Protein AF-A0A8T4VZH6-F1 (afdb_monomer)

Structure (mmCIF, N/CA/C/O backbone):
data_AF-A0A8T4VZH6-F1
#
_entry.id   AF-A0A8T4VZH6-F1
#
loop_
_atom_site.group_PDB
_atom_site.id
_atom_site.type_symbol
_atom_site.label_atom_id
_atom_site.label_alt_id
_atom_site.label_comp_id
_atom_site.label_asym_id
_atom_site.label_entity_id
_atom_site.label_seq_id
_atom_site.pdbx_PDB_ins_code
_atom_site.Cartn_x
_atom_site.Cartn_y
_atom_site.Cartn_z
_atom_site.occupancy
_atom_site.B_iso_or_equiv
_atom_site.auth_seq_id
_atom_site.auth_comp_id
_atom_site.auth_asym_id
_atom_site.auth_atom_id
_atom_site.pdbx_PDB_model_num
ATOM 1 N N . MET A 1 1 ? 35.378 29.126 37.486 1.00 41.03 1 MET A N 1
ATOM 2 C CA . MET A 1 1 ? 35.244 29.037 36.018 1.00 41.03 1 MET A CA 1
ATOM 3 C C . MET A 1 1 ? 34.496 27.758 35.714 1.00 41.03 1 MET A C 1
ATOM 5 O O . MET A 1 1 ? 34.739 26.762 36.382 1.00 41.03 1 MET A O 1
ATOM 9 N N . GLU A 1 2 ? 33.505 27.896 34.844 1.00 38.88 2 GLU A N 1
ATOM 10 C CA . GLU A 1 2 ? 32.307 27.076 34.654 1.00 38.88 2 GLU A CA 1
ATOM 11 C C . GLU A 1 2 ? 32.456 25.550 34.640 1.00 38.88 2 GLU A C 1
ATOM 13 O O . GLU A 1 2 ? 33.327 24.972 33.992 1.00 38.88 2 GLU A O 1
ATOM 18 N N . SER A 1 3 ? 31.502 24.923 35.332 1.00 41.00 3 SER A N 1
ATOM 19 C CA . SER A 1 3 ? 31.169 23.506 35.285 1.00 41.00 3 SER A CA 1
ATOM 20 C C . SER A 1 3 ? 30.697 23.100 33.889 1.00 41.00 3 SER A C 1
ATOM 22 O O . SER A 1 3 ? 29.765 23.688 33.341 1.00 41.00 3 SER A O 1
ATOM 24 N N . ALA A 1 4 ? 31.300 22.043 33.345 1.00 44.78 4 ALA A N 1
ATOM 25 C CA . ALA A 1 4 ? 30.829 21.377 32.141 1.00 44.78 4 ALA A CA 1
ATOM 26 C C . ALA A 1 4 ? 29.419 20.807 32.374 1.00 44.78 4 ALA A C 1
ATOM 28 O O . ALA A 1 4 ? 29.220 19.895 33.179 1.00 44.78 4 ALA A O 1
ATOM 29 N N . ALA A 1 5 ? 28.435 21.366 31.671 1.00 46.81 5 ALA A N 1
ATOM 30 C CA . ALA A 1 5 ? 27.075 20.856 31.634 1.00 46.81 5 ALA A CA 1
ATOM 31 C C . ALA A 1 5 ? 27.051 19.504 30.903 1.00 46.81 5 ALA A C 1
ATOM 33 O O . ALA A 1 5 ? 27.157 19.422 29.680 1.00 46.81 5 ALA A O 1
ATOM 34 N N . ASN A 1 6 ? 26.906 18.441 31.689 1.00 46.12 6 ASN A N 1
ATOM 35 C CA . ASN A 1 6 ? 26.531 17.107 31.247 1.00 46.12 6 ASN A CA 1
ATOM 36 C C . ASN A 1 6 ? 25.143 17.180 30.581 1.00 46.12 6 ASN A C 1
ATOM 38 O O . ASN A 1 6 ? 24.141 17.365 31.271 1.00 46.12 6 ASN A O 1
ATOM 42 N N . ARG A 1 7 ? 25.072 17.086 29.246 1.00 48.72 7 ARG A N 1
ATOM 43 C CA . ARG A 1 7 ? 23.805 16.913 28.515 1.00 48.72 7 ARG A CA 1
ATOM 44 C C . ARG A 1 7 ? 23.301 15.485 28.759 1.00 48.72 7 ARG A C 1
ATOM 46 O O . ARG A 1 7 ? 23.973 14.555 28.314 1.00 48.72 7 ARG A O 1
ATOM 53 N N . PRO A 1 8 ? 22.141 15.264 29.399 1.00 47.25 8 PRO A N 1
ATOM 54 C CA . PRO A 1 8 ? 21.535 13.944 29.386 1.00 47.25 8 PRO A CA 1
ATOM 55 C C . PRO A 1 8 ? 21.022 13.665 27.969 1.00 47.25 8 PRO A C 1
ATOM 57 O O . PRO A 1 8 ? 20.153 14.367 27.453 1.00 47.25 8 PRO A O 1
ATOM 60 N N . ASN A 1 9 ? 21.595 12.646 27.332 1.00 50.03 9 ASN A N 1
ATOM 61 C CA . ASN A 1 9 ? 21.054 12.033 26.128 1.00 50.03 9 ASN A CA 1
ATOM 62 C C . ASN A 1 9 ? 19.721 11.383 26.535 1.00 50.03 9 ASN A C 1
ATOM 64 O O . ASN A 1 9 ? 19.715 10.302 27.123 1.00 50.03 9 ASN A O 1
ATOM 68 N N . ALA A 1 10 ? 18.610 12.096 26.345 1.00 52.59 10 ALA A N 1
ATOM 69 C CA . ALA A 1 10 ? 17.282 11.602 26.674 1.00 52.59 10 ALA A CA 1
ATOM 70 C C . ALA A 1 10 ? 16.951 10.442 25.730 1.00 52.59 10 ALA A C 1
ATOM 72 O O . ALA A 1 10 ? 16.542 10.642 24.589 1.00 52.59 10 ALA A O 1
ATOM 73 N N . GLN A 1 11 ? 17.185 9.218 26.197 1.00 55.72 11 GLN A N 1
ATOM 74 C CA . GLN A 1 11 ? 16.637 8.024 25.575 1.00 55.72 11 GLN A CA 1
ATOM 75 C C . GLN A 1 11 ? 15.117 8.143 25.687 1.00 55.72 11 GLN A C 1
ATOM 77 O O . GLN A 1 11 ? 14.570 8.083 26.787 1.00 55.72 11 GLN A O 1
ATOM 82 N N . HIS A 1 12 ? 14.449 8.405 24.565 1.00 66.69 12 HIS A N 1
ATOM 83 C CA . HIS A 1 12 ? 12.996 8.406 24.501 1.00 66.69 12 HIS A CA 1
ATOM 84 C C . HIS A 1 12 ? 12.511 6.984 24.797 1.00 66.69 12 HIS A C 1
ATOM 86 O O . HIS A 1 12 ? 12.703 6.081 23.982 1.00 66.69 12 HIS A O 1
ATOM 92 N N . ILE A 1 13 ? 11.956 6.771 25.990 1.00 66.31 13 ILE A N 1
ATOM 93 C CA . ILE A 1 13 ? 11.332 5.503 26.359 1.00 66.31 13 ILE A CA 1
ATOM 94 C C . ILE A 1 13 ? 9.885 5.587 25.872 1.00 66.31 13 ILE A C 1
ATOM 96 O O . ILE A 1 13 ? 9.139 6.402 26.418 1.00 66.31 13 ILE A O 1
ATOM 100 N N . PRO A 1 14 ? 9.487 4.796 24.861 1.00 65.69 14 PRO A N 1
ATOM 101 C CA . PRO A 1 14 ? 8.116 4.812 24.378 1.00 65.69 14 PRO A CA 1
ATOM 102 C C . PRO A 1 14 ? 7.163 4.418 25.509 1.00 65.69 14 PRO A C 1
ATOM 104 O O . PRO A 1 14 ? 7.409 3.480 26.274 1.00 65.69 14 PRO A O 1
ATOM 107 N N . THR A 1 15 ? 6.079 5.167 25.628 1.00 73.06 15 THR A N 1
ATOM 108 C CA . THR A 1 15 ? 4.987 4.903 26.559 1.00 73.06 15 THR A CA 1
ATOM 109 C C . THR A 1 15 ? 4.221 3.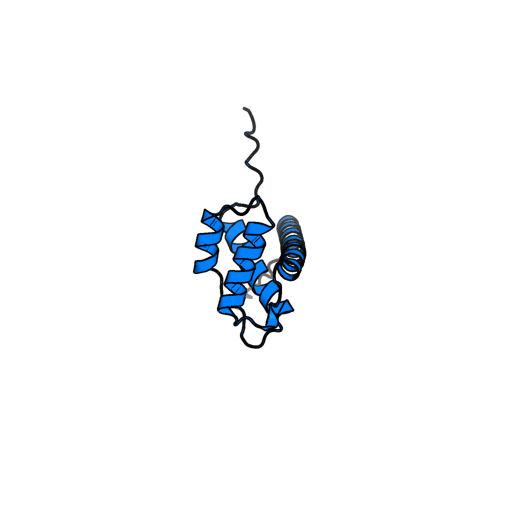642 26.153 1.00 73.06 15 THR A C 1
ATOM 111 O O . THR A 1 15 ? 4.287 3.184 25.011 1.00 73.06 15 THR A O 1
ATOM 114 N N . GLY A 1 16 ? 3.458 3.062 27.087 1.00 69.00 16 GLY A N 1
ATOM 115 C CA . GLY A 1 16 ? 2.661 1.858 26.816 1.00 69.00 16 GLY A CA 1
ATOM 116 C C . GLY A 1 16 ? 1.719 2.006 25.613 1.00 69.00 16 GLY A C 1
ATOM 117 O O . GLY A 1 16 ? 1.610 1.080 24.816 1.00 69.00 16 GLY A O 1
ATOM 118 N N . GLY A 1 17 ? 1.122 3.190 25.427 1.00 67.62 17 GLY A N 1
ATOM 119 C CA . GLY A 1 17 ? 0.248 3.472 24.283 1.00 67.62 17 GLY A CA 1
ATOM 120 C C . GLY A 1 17 ? 0.986 3.512 22.941 1.00 67.62 17 GLY A C 1
ATOM 121 O O . GLY A 1 17 ? 0.473 3.010 21.945 1.00 67.62 17 GLY A O 1
ATOM 122 N N . GLU A 1 18 ? 2.218 4.027 22.906 1.00 68.06 18 GLU A N 1
ATOM 123 C CA . GLU A 1 18 ? 3.044 4.037 21.687 1.00 68.06 18 GLU A CA 1
ATOM 124 C C . GLU A 1 18 ? 3.466 2.621 21.276 1.00 68.06 18 GLU A C 1
ATOM 126 O O . GLU A 1 18 ? 3.524 2.299 20.088 1.00 68.06 18 GLU A O 1
ATOM 131 N N . ILE A 1 19 ? 3.711 1.747 22.257 1.00 70.62 19 ILE A N 1
ATOM 132 C CA . ILE A 1 19 ? 4.007 0.332 22.009 1.00 70.62 19 ILE A CA 1
ATOM 133 C C . ILE A 1 19 ? 2.775 -0.371 21.428 1.00 70.62 19 ILE A C 1
ATOM 135 O O . ILE A 1 19 ? 2.894 -1.086 20.434 1.00 70.62 19 ILE A O 1
ATOM 139 N N . GLU A 1 20 ? 1.589 -0.159 22.001 1.00 73.56 20 GLU A N 1
ATOM 140 C CA . GLU A 1 20 ? 0.346 -0.751 21.492 1.00 73.56 20 GLU A CA 1
ATOM 141 C C . GLU A 1 20 ? 0.001 -0.262 20.079 1.00 73.56 20 GLU A C 1
ATOM 143 O O . GLU A 1 20 ? -0.327 -1.084 19.219 1.00 73.56 20 GLU A O 1
ATOM 148 N N . ALA A 1 21 ? 0.154 1.037 19.802 1.00 73.25 21 ALA A N 1
ATOM 149 C CA . ALA A 1 21 ? -0.037 1.610 18.469 1.00 73.25 21 ALA A CA 1
ATOM 150 C C . ALA A 1 21 ? 0.945 1.014 17.447 1.00 73.25 21 ALA A C 1
ATOM 152 O O . ALA A 1 21 ? 0.539 0.590 16.364 1.00 73.25 21 ALA A O 1
ATOM 153 N N . SER A 1 22 ? 2.222 0.883 17.817 1.00 72.31 22 SER A N 1
ATO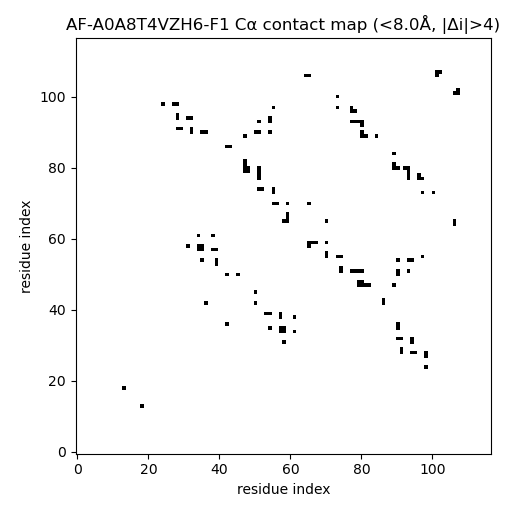M 154 C CA . SER A 1 22 ? 3.248 0.250 16.980 1.00 72.31 22 SER A CA 1
ATOM 155 C C . SER A 1 22 ? 2.944 -1.229 16.697 1.00 72.31 22 SER A C 1
ATOM 157 O O . SER A 1 22 ? 3.080 -1.702 15.563 1.00 72.31 22 SER A O 1
ATOM 159 N N . VAL A 1 23 ? 2.450 -1.974 17.693 1.00 76.62 23 VAL A N 1
ATOM 160 C CA . VAL A 1 23 ? 2.025 -3.374 17.520 1.00 76.62 23 VAL A CA 1
ATOM 161 C C . VAL A 1 23 ? 0.795 -3.476 16.617 1.00 76.62 23 VAL A C 1
ATOM 163 O O . VAL A 1 23 ? 0.748 -4.359 15.756 1.00 76.62 23 VAL A O 1
ATOM 166 N N . ALA A 1 24 ? -0.191 -2.594 16.783 1.00 82.25 24 ALA A N 1
ATOM 167 C CA . ALA A 1 24 ? -1.375 -2.547 15.930 1.00 82.25 24 ALA A CA 1
ATOM 168 C C . ALA A 1 24 ? -0.997 -2.237 14.474 1.00 82.25 24 ALA A C 1
ATOM 170 O O . ALA A 1 24 ? -1.428 -2.952 13.566 1.00 82.25 24 ALA A O 1
ATOM 171 N N . GLN A 1 25 ? -0.113 -1.259 14.263 1.00 83.06 25 GLN A N 1
ATOM 172 C CA . GLN A 1 25 ? 0.431 -0.918 12.951 1.00 83.06 25 GLN A CA 1
ATOM 173 C C . GLN A 1 25 ? 1.179 -2.100 12.324 1.00 83.06 25 GLN A C 1
ATOM 175 O O . GLN A 1 25 ? 0.896 -2.485 11.193 1.00 83.06 25 GLN A O 1
ATOM 180 N N . SER A 1 26 ? 2.067 -2.754 13.077 1.00 84.69 26 SER A N 1
ATOM 181 C CA . SER A 1 26 ? 2.828 -3.915 12.591 1.00 84.69 26 SER A CA 1
ATOM 182 C C . SER A 1 26 ? 1.917 -5.074 12.171 1.00 84.69 26 SER A C 1
ATOM 184 O O . SER A 1 26 ? 2.141 -5.724 11.148 1.00 84.69 26 SER A O 1
ATOM 186 N N . ARG A 1 27 ? 0.855 -5.339 12.945 1.00 88.00 27 ARG A N 1
ATOM 187 C CA . ARG A 1 27 ? -0.143 -6.366 12.605 1.00 88.00 27 ARG A CA 1
ATOM 188 C C . ARG A 1 27 ? -0.913 -6.004 11.341 1.00 88.00 27 ARG A C 1
ATOM 190 O O . ARG A 1 27 ? -1.135 -6.882 10.510 1.00 88.00 27 ARG A O 1
ATOM 197 N N . ARG A 1 28 ? -1.295 -4.735 11.197 1.00 88.69 28 ARG A N 1
ATOM 198 C CA . ARG A 1 28 ? -2.013 -4.217 10.032 1.00 88.69 28 ARG A CA 1
ATOM 199 C C . ARG A 1 28 ? -1.188 -4.366 8.763 1.00 88.69 28 ARG A C 1
ATOM 201 O O . ARG A 1 28 ? -1.679 -4.966 7.815 1.0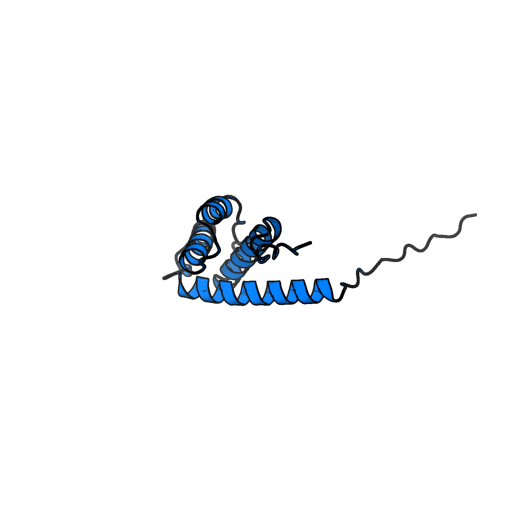0 88.69 28 ARG A O 1
ATOM 208 N N . VAL A 1 29 ? 0.067 -3.916 8.780 1.00 90.75 29 VAL A N 1
ATOM 209 C CA . VAL A 1 29 ? 0.978 -4.056 7.636 1.00 90.75 29 VAL A CA 1
ATOM 210 C C . VAL A 1 29 ? 1.103 -5.520 7.242 1.00 90.75 29 VAL A C 1
ATOM 212 O O . VAL A 1 29 ? 0.876 -5.869 6.092 1.00 90.75 29 VAL A O 1
ATOM 215 N N . ARG A 1 30 ? 1.350 -6.415 8.204 1.00 91.19 30 ARG A N 1
ATOM 216 C CA . ARG A 1 30 ? 1.474 -7.849 7.915 1.00 91.19 30 ARG A CA 1
ATOM 217 C C . ARG A 1 30 ? 0.218 -8.442 7.271 1.00 91.19 30 ARG A C 1
ATOM 219 O O . ARG A 1 30 ? 0.329 -9.238 6.343 1.00 91.19 30 ARG A O 1
ATOM 226 N N . TYR A 1 31 ? -0.957 -8.084 7.784 1.00 90.31 31 TYR A N 1
ATOM 227 C CA . TYR A 1 31 ? -2.238 -8.564 7.271 1.00 90.31 31 TYR A CA 1
ATOM 228 C C . TYR A 1 31 ? -2.515 -8.047 5.855 1.00 90.31 31 TYR A C 1
ATOM 230 O O . TYR A 1 31 ? -2.828 -8.830 4.961 1.00 90.31 31 TYR A O 1
ATOM 238 N N . LEU A 1 32 ? -2.340 -6.745 5.636 1.00 90.88 32 LEU A N 1
ATOM 239 C CA . LEU A 1 32 ? -2.584 -6.109 4.347 1.00 90.88 32 LEU A CA 1
ATOM 240 C C . LEU A 1 32 ? -1.569 -6.551 3.286 1.00 90.88 32 LEU A C 1
ATOM 242 O O . LEU A 1 32 ? -1.965 -6.827 2.160 1.00 90.88 32 LEU A O 1
ATOM 246 N N . SER A 1 33 ? -0.297 -6.739 3.644 1.00 92.50 33 SER A N 1
ATOM 247 C CA . SER A 1 33 ? 0.709 -7.300 2.734 1.00 92.50 33 SER A CA 1
ATOM 248 C C . SER A 1 33 ? 0.356 -8.713 2.276 1.00 92.50 33 SER A C 1
ATOM 250 O O . SER A 1 33 ? 0.606 -9.061 1.126 1.00 92.50 33 SER A O 1
ATOM 252 N N . ALA A 1 34 ? -0.238 -9.537 3.146 1.00 92.69 34 ALA A N 1
ATOM 253 C CA . ALA A 1 34 ? -0.694 -10.871 2.760 1.00 92.69 34 ALA A CA 1
ATOM 254 C C . ALA A 1 34 ? -1.859 -10.808 1.760 1.00 92.69 34 ALA A C 1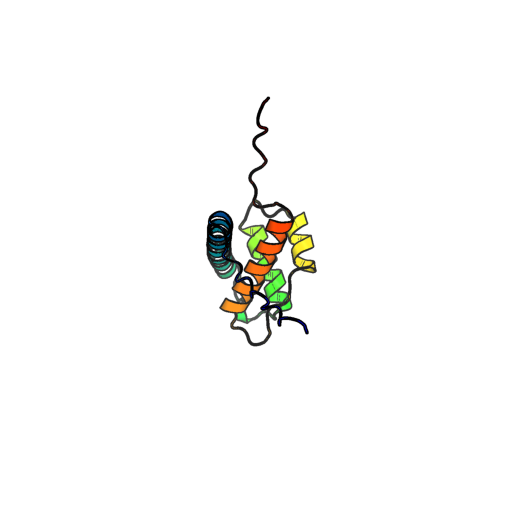
ATOM 256 O O . ALA A 1 34 ? -1.841 -11.534 0.773 1.00 92.69 34 ALA A O 1
ATOM 257 N N . ILE A 1 35 ? -2.824 -9.908 1.982 1.00 90.88 35 ILE A N 1
ATOM 258 C CA . ILE A 1 35 ? -3.944 -9.675 1.056 1.00 90.88 35 ILE A CA 1
ATOM 259 C C . ILE A 1 35 ? -3.443 -9.193 -0.304 1.00 90.88 35 ILE A C 1
ATOM 261 O O . ILE A 1 35 ? -3.853 -9.709 -1.335 1.00 90.88 35 ILE A O 1
ATOM 265 N N . VAL A 1 36 ? -2.543 -8.212 -0.310 1.00 94.00 36 VAL A N 1
ATOM 266 C CA . VAL A 1 36 ? -2.006 -7.636 -1.546 1.00 94.00 36 VAL A CA 1
ATOM 267 C C . VAL A 1 36 ? -1.269 -8.680 -2.369 1.00 94.00 36 VAL A C 1
ATOM 269 O O . VAL A 1 36 ? -1.456 -8.735 -3.577 1.00 94.00 36 VAL A O 1
ATOM 272 N N . ARG A 1 37 ? -0.464 -9.531 -1.726 1.00 92.69 37 ARG A N 1
ATOM 273 C CA . ARG A 1 37 ? 0.245 -10.616 -2.419 1.00 92.69 37 ARG A CA 1
ATOM 274 C C . ARG A 1 37 ? -0.699 -11.618 -3.074 1.00 92.69 37 ARG A C 1
ATOM 276 O O . ARG A 1 37 ? -0.360 -12.133 -4.125 1.00 92.69 37 ARG A O 1
ATOM 283 N N . ASP A 1 38 ? -1.842 -11.895 -2.455 1.00 92.50 38 ASP A N 1
ATOM 284 C CA . ASP A 1 38 ? -2.867 -12.780 -3.021 1.00 92.50 38 ASP A CA 1
ATOM 285 C C . ASP A 1 38 ? -3.668 -12.093 -4.144 1.00 92.50 38 ASP A C 1
ATOM 287 O O . ASP A 1 38 ? -4.156 -12.749 -5.057 1.00 92.50 38 ASP A O 1
ATOM 291 N N . GLY A 1 39 ? -3.780 -10.761 -4.095 1.00 90.75 39 GLY A N 1
ATOM 292 C CA . GLY A 1 39 ? -4.532 -9.954 -5.058 1.00 90.75 39 GLY A CA 1
ATOM 293 C C . GLY A 1 39 ? -3.752 -9.481 -6.290 1.00 90.75 39 GLY A C 1
ATOM 294 O O . GLY A 1 39 ? -4.358 -8.868 -7.169 1.00 90.75 39 GLY A O 1
ATOM 295 N N . ILE A 1 40 ? -2.437 -9.715 -6.365 1.00 94.06 40 ILE A N 1
ATOM 296 C CA . ILE A 1 40 ? -1.604 -9.383 -7.531 1.00 94.06 40 ILE A CA 1
ATOM 297 C C . ILE A 1 40 ? -1.169 -10.686 -8.209 1.00 94.06 40 ILE A C 1
ATOM 299 O O . ILE A 1 40 ? -0.438 -11.470 -7.613 1.00 94.06 40 ILE A O 1
ATOM 303 N N . ASP A 1 41 ? -1.586 -10.886 -9.464 1.00 91.56 41 ASP A N 1
ATOM 304 C CA . ASP A 1 41 ? -1.360 -12.138 -10.205 1.00 91.56 41 ASP A CA 1
ATOM 305 C C . ASP A 1 41 ? 0.130 -12.463 -10.435 1.00 91.56 41 ASP A C 1
ATOM 307 O O . ASP A 1 41 ? 0.552 -13.603 -10.243 1.00 91.56 41 ASP A O 1
ATOM 311 N N . ASP A 1 42 ? 0.927 -11.475 -10.859 1.00 92.94 42 ASP A N 1
ATOM 312 C CA . ASP A 1 42 ? 2.368 -11.626 -11.107 1.00 92.94 42 ASP A CA 1
ATOM 313 C C . ASP A 1 42 ? 3.127 -10.352 -10.686 1.00 92.94 42 ASP A C 1
ATOM 315 O O . ASP A 1 42 ? 3.380 -9.466 -11.509 1.00 92.94 42 ASP A O 1
ATOM 319 N N . PRO A 1 43 ? 3.448 -10.201 -9.387 1.00 92.25 43 PRO A N 1
ATOM 320 C CA . PRO A 1 43 ? 4.091 -8.994 -8.876 1.00 92.25 43 PRO A CA 1
ATOM 321 C C . PRO A 1 43 ? 5.560 -8.867 -9.307 1.00 92.25 43 PRO A C 1
ATOM 323 O O . PRO A 1 43 ? 6.101 -7.766 -9.256 1.00 92.25 43 PRO A O 1
ATOM 326 N N . ASP A 1 44 ? 6.207 -9.959 -9.729 1.00 92.69 44 ASP A N 1
ATOM 327 C CA . ASP A 1 44 ? 7.608 -9.962 -10.172 1.00 92.69 44 ASP A CA 1
ATOM 328 C C . ASP A 1 44 ? 7.777 -9.422 -11.603 1.00 92.69 44 ASP A C 1
ATOM 330 O O . ASP A 1 44 ? 8.878 -9.024 -11.990 1.00 92.69 44 ASP A O 1
ATOM 334 N N . ALA A 1 45 ? 6.697 -9.383 -12.389 1.00 93.38 45 ALA A N 1
ATOM 335 C CA . ALA A 1 45 ? 6.688 -8.816 -13.737 1.00 93.38 45 ALA A CA 1
ATOM 336 C C . ALA A 1 45 ? 6.550 -7.283 -13.766 1.00 93.38 45 ALA A C 1
ATOM 338 O O . ALA A 1 45 ? 6.747 -6.682 -14.823 1.00 93.38 45 ALA A O 1
ATOM 339 N N . LEU A 1 46 ? 6.199 -6.664 -12.636 1.00 93.94 46 LEU A N 1
ATOM 340 C CA . LEU A 1 46 ? 5.951 -5.228 -12.524 1.00 93.94 46 LEU A CA 1
ATOM 341 C C . LEU A 1 46 ? 7.232 -4.471 -12.177 1.00 93.94 46 LEU A C 1
ATOM 343 O O . LEU A 1 46 ? 8.038 -4.922 -11.356 1.00 93.94 46 LEU A O 1
ATOM 347 N N . ASP A 1 47 ? 7.399 -3.274 -12.739 1.00 94.56 47 ASP A N 1
ATOM 348 C CA . ASP A 1 47 ? 8.400 -2.349 -12.207 1.00 94.56 47 ASP A CA 1
ATOM 349 C C . ASP A 1 47 ? 7.987 -1.803 -10.823 1.00 94.56 47 ASP A C 1
ATOM 351 O O . ASP A 1 47 ? 6.903 -2.077 -10.313 1.00 94.56 47 ASP A O 1
ATOM 355 N N . ARG A 1 48 ? 8.869 -1.050 -10.153 1.00 93.19 48 ARG A N 1
ATOM 356 C CA . ARG A 1 48 ? 8.615 -0.587 -8.775 1.00 93.19 48 ARG A CA 1
ATOM 357 C C . ARG A 1 48 ? 7.453 0.399 -8.664 1.00 93.19 48 ARG A C 1
ATOM 359 O O . ARG A 1 48 ? 6.750 0.380 -7.655 1.00 93.19 48 ARG A O 1
ATOM 366 N N . ASP A 1 49 ? 7.265 1.253 -9.660 1.00 94.12 49 ASP A N 1
ATOM 367 C CA . ASP A 1 49 ? 6.175 2.227 -9.690 1.00 94.12 49 ASP A CA 1
ATOM 368 C C . ASP A 1 49 ? 4.849 1.536 -10.039 1.00 94.12 49 ASP A C 1
ATOM 370 O O . ASP A 1 49 ? 3.828 1.752 -9.380 1.00 94.12 49 ASP A O 1
ATOM 374 N N . GLU A 1 50 ? 4.876 0.624 -11.009 1.00 95.44 50 GLU A N 1
ATOM 375 C CA . GLU A 1 50 ? 3.740 -0.233 -11.348 1.00 95.44 50 GLU A CA 1
ATOM 376 C C . GLU A 1 50 ? 3.321 -1.112 -10.167 1.00 95.44 50 GLU A C 1
ATOM 378 O O . GLU A 1 50 ? 2.129 -1.210 -9.868 1.00 95.44 50 GLU A O 1
ATOM 383 N N . LEU A 1 51 ? 4.285 -1.689 -9.445 1.00 96.38 51 LEU A N 1
ATOM 384 C CA . LEU A 1 51 ? 4.044 -2.473 -8.239 1.00 96.38 51 LEU A CA 1
ATOM 385 C C . LEU A 1 51 ? 3.378 -1.618 -7.158 1.00 96.38 51 LEU A C 1
ATOM 387 O O . LEU A 1 51 ? 2.400 -2.063 -6.562 1.00 96.38 51 LEU A O 1
ATOM 391 N N . ALA A 1 52 ? 3.843 -0.387 -6.927 1.00 95.94 52 ALA A N 1
ATOM 392 C CA . ALA A 1 52 ? 3.225 0.510 -5.951 1.00 95.94 52 ALA A CA 1
ATOM 393 C C . ALA A 1 52 ? 1.752 0.802 -6.298 1.00 95.94 52 ALA A C 1
ATOM 395 O O . ALA A 1 52 ? 0.866 0.689 -5.447 1.00 95.94 52 ALA A O 1
ATOM 396 N N . LYS A 1 53 ? 1.459 1.078 -7.572 1.00 95.50 53 LYS A N 1
ATOM 397 C CA . LYS A 1 53 ? 0.085 1.298 -8.059 1.00 95.50 53 LYS A CA 1
ATOM 398 C C . LYS A 1 53 ? -0.772 0.035 -7.975 1.00 95.50 53 LYS A C 1
ATOM 400 O O . LYS A 1 53 ? -1.946 0.116 -7.608 1.00 95.50 53 LYS A O 1
ATOM 405 N N . ALA A 1 54 ? -0.200 -1.129 -8.275 1.00 96.12 54 ALA A N 1
ATOM 406 C CA . ALA A 1 54 ? -0.873 -2.417 -8.144 1.00 96.12 54 ALA A CA 1
ATOM 407 C C . ALA A 1 54 ? -1.220 -2.725 -6.681 1.00 96.12 54 ALA A C 1
ATOM 409 O O . ALA A 1 54 ? -2.331 -3.172 -6.407 1.00 96.12 54 ALA A O 1
ATOM 410 N N . VAL A 1 55 ? -0.327 -2.407 -5.738 1.00 96.00 55 VAL A N 1
ATOM 411 C CA . VAL A 1 55 ? -0.576 -2.535 -4.293 1.00 96.00 55 VAL A CA 1
ATOM 412 C C . VAL A 1 55 ? -1.752 -1.654 -3.864 1.00 96.00 55 VAL A C 1
ATOM 414 O O . VAL A 1 55 ? -2.672 -2.148 -3.212 1.00 96.00 55 VAL A O 1
ATOM 417 N N . VAL A 1 56 ? -1.774 -0.376 -4.263 1.00 94.81 56 VAL A N 1
ATOM 418 C CA . VAL A 1 56 ? -2.892 0.541 -3.963 1.00 94.81 56 VAL A CA 1
ATOM 419 C C . VAL A 1 56 ? -4.212 -0.006 -4.509 1.00 94.81 56 VAL A C 1
ATOM 421 O O . VAL A 1 56 ? -5.219 -0.035 -3.797 1.00 94.81 56 VAL A O 1
ATOM 424 N N . LYS A 1 57 ? -4.207 -0.489 -5.756 1.00 94.62 57 LYS A N 1
ATOM 425 C CA . LYS A 1 57 ? -5.387 -1.085 -6.385 1.00 94.62 57 LYS A CA 1
ATOM 426 C C . LYS A 1 57 ? -5.862 -2.342 -5.649 1.00 94.62 57 LYS A C 1
ATOM 428 O O . LYS A 1 57 ? -7.047 -2.439 -5.340 1.00 94.62 57 LYS A O 1
ATOM 433 N N . ALA A 1 58 ? -4.961 -3.275 -5.351 1.00 94.56 58 ALA A N 1
ATOM 434 C CA . ALA A 1 58 ? -5.289 -4.514 -4.648 1.00 94.56 58 ALA A CA 1
ATOM 435 C C . ALA A 1 58 ? -5.883 -4.231 -3.259 1.00 94.56 58 ALA A C 1
ATOM 437 O O . ALA A 1 58 ? -6.857 -4.864 -2.852 1.00 94.56 58 ALA A O 1
ATOM 438 N N . LEU A 1 59 ? -5.351 -3.231 -2.550 1.00 91.81 59 LEU A N 1
ATOM 439 C CA . LEU A 1 59 ? -5.887 -2.799 -1.261 1.00 91.81 59 LEU A CA 1
ATOM 440 C C . LEU A 1 59 ? -7.286 -2.194 -1.372 1.00 91.81 59 LEU A C 1
ATOM 442 O O . LEU A 1 59 ? -8.147 -2.539 -0.567 1.00 91.81 59 LEU A O 1
ATOM 446 N N . HIS A 1 60 ? -7.525 -1.319 -2.350 1.00 91.50 60 HIS A N 1
ATOM 447 C CA . HIS A 1 60 ? -8.856 -0.764 -2.601 1.00 91.50 60 HIS A CA 1
ATOM 448 C C . HIS A 1 60 ? -9.883 -1.864 -2.905 1.00 91.50 60 HIS A C 1
ATOM 450 O O . HIS A 1 60 ? -10.985 -1.852 -2.360 1.00 91.50 60 HIS A O 1
ATOM 456 N N . ASP A 1 61 ? -9.517 -2.832 -3.744 1.00 90.44 61 ASP A N 1
ATOM 457 C CA . ASP A 1 61 ? -10.427 -3.901 -4.158 1.00 90.44 61 ASP A CA 1
ATOM 458 C C . ASP A 1 61 ? -10.748 -4.869 -3.007 1.00 90.44 61 ASP A C 1
ATOM 460 O O . ASP A 1 61 ? -11.865 -5.383 -2.920 1.00 90.44 61 ASP A O 1
ATOM 464 N N . ALA A 1 62 ? -9.792 -5.100 -2.104 1.00 87.06 62 ALA A N 1
ATOM 465 C CA . ALA A 1 62 ? -9.956 -6.023 -0.987 1.00 87.06 62 ALA A CA 1
ATOM 466 C C . ALA A 1 62 ? -10.523 -5.375 0.287 1.00 87.06 62 ALA A C 1
ATOM 468 O O . ALA A 1 62 ? -11.163 -6.064 1.088 1.00 87.06 62 ALA A O 1
ATOM 469 N N . HIS A 1 63 ? -10.280 -4.080 0.521 1.00 78.00 63 HIS A N 1
ATOM 470 C CA . HIS A 1 63 ? -10.570 -3.438 1.801 1.00 78.00 63 HIS A CA 1
ATOM 471 C C . HIS A 1 63 ? -11.677 -2.373 1.692 1.00 78.00 63 HIS A C 1
ATOM 473 O O . HIS A 1 63 ? -11.410 -1.237 1.297 1.00 78.00 63 HIS A O 1
ATOM 479 N N . PRO A 1 64 ? -12.907 -2.652 2.168 1.00 74.12 64 PRO A N 1
ATOM 480 C CA . PRO A 1 64 ? -14.070 -1.777 1.973 1.00 74.12 64 PRO A CA 1
ATOM 481 C C . PRO A 1 64 ? -13.986 -0.416 2.685 1.00 74.12 64 PRO A C 1
ATOM 483 O O . PRO A 1 64 ? -14.878 0.412 2.529 1.00 74.12 64 PRO A O 1
ATOM 486 N N . HIS A 1 65 ? -12.971 -0.185 3.522 1.00 74.25 65 HIS A N 1
ATOM 487 C CA . HIS A 1 65 ? -12.762 1.106 4.197 1.00 74.25 65 HIS A CA 1
ATOM 488 C C . HIS A 1 65 ? -11.794 2.032 3.457 1.00 74.25 65 HIS A C 1
ATOM 490 O O . HIS A 1 65 ? -11.730 3.212 3.791 1.00 74.25 65 HIS A O 1
ATOM 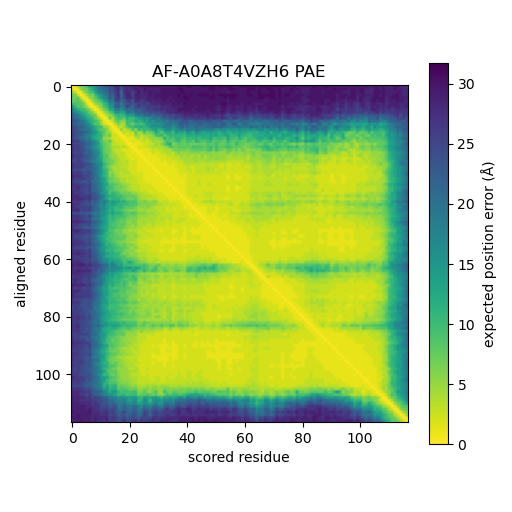496 N N . ILE A 1 66 ? -11.060 1.528 2.459 1.00 83.12 66 ILE A N 1
ATOM 497 C CA . ILE A 1 66 ? -10.255 2.388 1.593 1.00 83.12 66 ILE A CA 1
ATOM 498 C C . ILE A 1 66 ? -11.210 2.968 0.562 1.00 83.12 66 ILE A C 1
ATOM 500 O O . ILE A 1 66 ? -11.709 2.269 -0.318 1.00 83.12 66 ILE A O 1
ATOM 504 N N . ARG A 1 67 ? -11.527 4.253 0.710 1.00 87.00 67 ARG A N 1
ATOM 505 C CA . ARG A 1 67 ? -12.440 4.933 -0.207 1.00 87.00 67 ARG A CA 1
ATOM 506 C C . ARG A 1 67 ? -11.732 5.108 -1.546 1.00 87.00 67 ARG A C 1
ATOM 508 O O . ARG A 1 67 ? -10.518 5.277 -1.595 1.00 87.00 67 ARG A O 1
ATOM 515 N N . PHE A 1 68 ? -12.497 5.143 -2.630 1.00 87.38 68 PHE A N 1
ATOM 516 C CA . PHE A 1 68 ? -11.936 5.363 -3.963 1.00 87.38 68 PHE A CA 1
ATOM 517 C C . PHE A 1 68 ? -11.109 6.660 -4.051 1.00 87.38 68 PHE A C 1
ATOM 519 O O . PHE A 1 68 ? -10.041 6.671 -4.650 1.00 87.38 68 PHE A O 1
ATOM 526 N N . GLU A 1 69 ? -11.562 7.732 -3.391 1.00 91.00 69 GLU A N 1
ATOM 527 C CA . GLU A 1 69 ? -10.818 8.997 -3.285 1.00 91.00 69 GLU A CA 1
ATOM 528 C C . GLU A 1 69 ? -9.457 8.819 -2.601 1.00 91.00 69 GLU A C 1
ATOM 530 O O . GLU A 1 69 ? -8.456 9.317 -3.105 1.00 91.00 69 GLU A O 1
ATOM 535 N N . ASP A 1 70 ? -9.420 8.066 -1.495 1.00 91.81 70 ASP A N 1
ATOM 536 C CA . ASP A 1 70 ? -8.175 7.779 -0.778 1.00 91.81 70 ASP A CA 1
ATOM 537 C C . ASP A 1 70 ? -7.234 6.962 -1.676 1.00 91.81 70 ASP A C 1
ATOM 539 O O . ASP A 1 70 ? -6.045 7.241 -1.735 1.00 91.81 70 ASP A O 1
ATOM 543 N N . ALA A 1 71 ? -7.756 5.987 -2.430 1.00 92.69 71 ALA A N 1
ATOM 544 C CA . ALA A 1 71 ? -6.959 5.187 -3.360 1.00 92.69 71 ALA A CA 1
ATOM 545 C C . ALA A 1 71 ? -6.363 6.025 -4.505 1.00 92.69 71 ALA A C 1
ATOM 547 O O . ALA A 1 71 ? -5.213 5.814 -4.886 1.00 92.69 71 ALA A O 1
ATOM 548 N N . LEU A 1 72 ? -7.116 6.990 -5.042 1.00 93.69 72 LEU A N 1
ATOM 549 C CA . LEU A 1 72 ? -6.604 7.911 -6.060 1.00 93.69 72 LEU A CA 1
ATOM 550 C C . LEU A 1 72 ? -5.491 8.804 -5.515 1.00 93.69 72 LEU A C 1
ATOM 552 O O . LEU A 1 72 ? -4.499 9.024 -6.205 1.00 93.69 72 LEU A O 1
ATOM 556 N N . GLU A 1 73 ? -5.650 9.312 -4.295 1.00 95.00 73 GLU A N 1
ATOM 557 C CA . GLU A 1 73 ? -4.626 10.130 -3.650 1.00 95.00 73 GLU A CA 1
ATOM 558 C C . GLU A 1 73 ? -3.375 9.297 -3.335 1.00 95.00 73 GLU A C 1
ATOM 560 O O . GLU A 1 73 ? -2.269 9.688 -3.705 1.00 95.00 73 GLU A O 1
ATO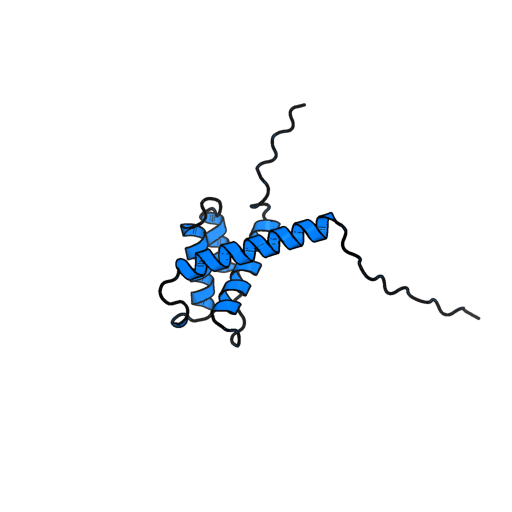M 565 N N . LEU A 1 74 ? -3.549 8.097 -2.768 1.00 94.12 74 LEU A N 1
ATOM 566 C CA . LEU A 1 74 ? -2.467 7.145 -2.495 1.00 94.12 74 LEU A CA 1
ATOM 567 C C . LEU A 1 74 ? -1.680 6.786 -3.758 1.00 94.12 74 LEU A C 1
ATOM 569 O O . LEU A 1 74 ? -0.457 6.776 -3.723 1.00 94.12 74 LEU A O 1
ATOM 573 N N . ALA A 1 75 ? -2.343 6.570 -4.896 1.00 93.00 75 ALA A N 1
ATOM 574 C CA . ALA A 1 75 ? -1.664 6.262 -6.157 1.00 93.00 75 ALA A CA 1
ATOM 575 C C . ALA A 1 75 ? -0.718 7.378 -6.652 1.00 93.00 75 ALA A C 1
ATOM 577 O O . ALA A 1 75 ? 0.079 7.135 -7.559 1.00 93.00 75 ALA A O 1
ATOM 578 N N . VAL A 1 76 ? -0.823 8.591 -6.096 1.00 93.81 76 VAL A N 1
ATOM 579 C CA . VAL A 1 76 ? 0.031 9.743 -6.422 1.00 93.81 76 VAL A CA 1
ATOM 580 C C . VAL A 1 76 ? 1.113 9.977 -5.370 1.00 93.81 76 VAL A C 1
ATOM 582 O O . VAL A 1 76 ? 2.212 10.391 -5.731 1.00 93.81 76 VAL A O 1
ATOM 585 N N . ILE A 1 77 ? 0.804 9.772 -4.086 1.00 94.12 77 ILE A N 1
ATOM 586 C CA . ILE A 1 77 ? 1.696 10.161 -2.980 1.00 94.12 77 ILE A CA 1
ATOM 587 C C . ILE A 1 77 ? 2.556 9.021 -2.439 1.00 94.12 77 ILE A C 1
ATOM 589 O O . ILE A 1 77 ? 3.555 9.307 -1.787 1.00 94.12 77 ILE A O 1
ATOM 593 N N . VAL A 1 78 ? 2.168 7.769 -2.693 1.00 93.88 78 VAL A N 1
ATOM 594 C CA . VAL A 1 78 ? 2.883 6.596 -2.187 1.00 93.88 78 VAL A CA 1
ATOM 595 C C . VAL A 1 78 ? 4.289 6.539 -2.759 1.00 93.88 78 VAL A C 1
ATOM 597 O O . VAL A 1 78 ? 4.510 6.708 -3.962 1.00 93.88 78 VAL A O 1
ATOM 600 N N . GLU A 1 79 ? 5.242 6.259 -1.886 1.00 93.31 79 GLU A N 1
ATOM 601 C CA . GLU A 1 79 ? 6.641 6.185 -2.257 1.00 93.31 79 GLU A CA 1
ATOM 602 C C . GLU A 1 79 ? 6.947 4.945 -3.106 1.00 93.31 79 GLU A C 1
ATOM 604 O O . GLU A 1 79 ? 6.502 3.824 -2.839 1.00 93.31 79 GLU A O 1
ATOM 60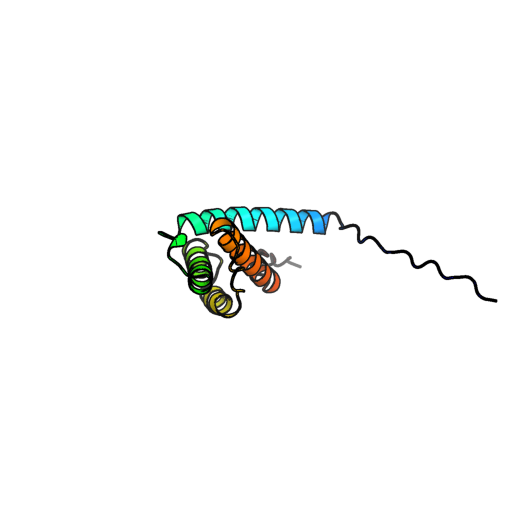9 N N . THR A 1 80 ? 7.784 5.137 -4.126 1.00 93.81 80 THR A N 1
ATOM 610 C CA . THR A 1 80 ? 8.322 4.024 -4.907 1.00 93.81 80 THR A CA 1
ATOM 611 C C . THR A 1 80 ? 9.259 3.182 -4.029 1.00 93.81 80 THR A C 1
ATOM 613 O O . THR A 1 80 ? 10.208 3.730 -3.459 1.00 93.81 80 THR A O 1
ATOM 616 N N . PRO A 1 81 ? 9.061 1.853 -3.936 1.00 93.25 81 PRO A N 1
ATOM 617 C CA . PRO A 1 81 ? 9.899 1.002 -3.101 1.00 93.25 81 PRO A CA 1
ATOM 618 C C . PRO A 1 81 ? 11.357 0.943 -3.598 1.00 93.25 81 PRO A C 1
ATOM 620 O O . PRO A 1 81 ? 11.606 1.063 -4.804 1.00 93.25 81 PRO A O 1
ATOM 623 N N . PRO A 1 82 ? 12.338 0.698 -2.702 1.00 92.75 82 PRO A N 1
ATOM 624 C CA . PRO A 1 82 ? 13.755 0.632 -3.062 1.00 92.75 82 PRO A CA 1
ATOM 625 C C . PRO A 1 82 ? 14.041 -0.390 -4.169 1.00 92.75 82 PRO A C 1
ATOM 627 O O . PRO A 1 82 ? 13.596 -1.538 -4.095 1.00 92.75 82 PRO A O 1
ATOM 630 N N . ALA A 1 83 ? 14.839 -0.003 -5.170 1.00 89.38 83 ALA A N 1
ATOM 631 C CA . ALA A 1 83 ? 15.112 -0.835 -6.347 1.00 89.38 83 ALA A CA 1
ATOM 632 C C . ALA A 1 83 ? 15.708 -2.213 -5.997 1.00 89.38 83 ALA A C 1
ATOM 634 O O . ALA A 1 83 ? 15.321 -3.212 -6.605 1.00 89.38 83 ALA A O 1
ATOM 635 N N . ASP A 1 84 ? 16.569 -2.261 -4.978 1.00 91.81 84 ASP A N 1
ATOM 636 C CA . ASP A 1 84 ? 17.323 -3.454 -4.569 1.00 91.81 84 ASP A CA 1
ATOM 637 C C . ASP A 1 84 ? 16.543 -4.408 -3.640 1.00 91.81 84 ASP A C 1
ATOM 639 O O . ASP A 1 84 ? 17.071 -5.444 -3.236 1.00 91.81 84 ASP A O 1
ATOM 643 N N . SER A 1 85 ? 15.301 -4.073 -3.270 1.00 91.25 85 SER A N 1
ATOM 644 C CA . SER A 1 85 ? 14.476 -4.895 -2.372 1.00 91.25 85 SER A CA 1
ATOM 645 C C . SER A 1 85 ? 13.896 -6.131 -3.073 1.00 91.25 85 SER A C 1
ATOM 647 O O . SER A 1 85 ? 13.666 -6.134 -4.282 1.00 91.25 85 SER A O 1
ATOM 649 N N . SER A 1 86 ? 13.616 -7.212 -2.348 1.00 95.00 86 SER A N 1
ATOM 650 C CA . SER A 1 86 ? 12.800 -8.301 -2.910 1.00 95.00 86 SER A CA 1
ATOM 651 C C . SER A 1 86 ? 11.359 -7.832 -3.164 1.00 95.00 86 SER A C 1
ATOM 653 O O . SER A 1 86 ? 10.892 -6.886 -2.537 1.00 95.00 86 SER A O 1
ATOM 655 N N . THR A 1 87 ? 10.605 -8.497 -4.043 1.00 94.50 87 THR A N 1
ATOM 656 C CA . THR A 1 87 ? 9.180 -8.179 -4.293 1.00 94.50 87 THR A CA 1
ATOM 657 C C . THR A 1 87 ? 8.340 -8.220 -3.014 1.00 94.50 87 THR A C 1
ATOM 659 O O . THR A 1 87 ? 7.480 -7.375 -2.781 1.00 94.50 87 THR A O 1
ATOM 662 N N . VAL A 1 88 ? 8.654 -9.166 -2.127 1.00 94.75 88 VAL A N 1
ATOM 663 C CA . VAL A 1 88 ? 8.060 -9.309 -0.791 1.00 94.75 88 VAL A CA 1
ATOM 664 C C . VAL A 1 88 ? 8.296 -8.057 0.059 1.00 94.75 88 VAL A C 1
ATOM 666 O O . VAL A 1 88 ? 7.333 -7.525 0.616 1.00 94.75 88 VAL A O 1
ATOM 669 N N . GLU A 1 89 ? 9.542 -7.588 0.136 1.00 95.44 89 GLU A N 1
ATOM 670 C CA . GLU A 1 89 ? 9.927 -6.385 0.885 1.00 95.44 89 GLU A CA 1
ATOM 671 C C . GLU A 1 89 ? 9.376 -5.110 0.243 1.00 95.44 89 GLU A C 1
ATOM 673 O O . GLU A 1 89 ? 8.932 -4.217 0.957 1.00 95.44 89 GLU A O 1
ATOM 678 N N . ALA A 1 90 ? 9.339 -5.036 -1.088 1.00 96.12 90 ALA A N 1
ATOM 679 C CA . ALA A 1 90 ? 8.773 -3.910 -1.821 1.00 96.12 90 ALA A CA 1
ATOM 680 C C . ALA A 1 90 ? 7.273 -3.748 -1.537 1.00 96.12 90 ALA A C 1
ATOM 682 O O . ALA A 1 90 ? 6.810 -2.640 -1.278 1.00 96.12 90 ALA A O 1
ATOM 683 N N . ILE A 1 91 ? 6.516 -4.851 -1.513 1.00 95.94 91 ILE A N 1
ATOM 684 C CA . ILE A 1 91 ? 5.101 -4.827 -1.121 1.00 95.94 91 ILE A CA 1
ATOM 685 C C . ILE A 1 91 ? 4.956 -4.373 0.335 1.00 95.94 91 ILE A C 1
ATOM 687 O O . ILE A 1 91 ? 4.121 -3.523 0.625 1.00 95.94 91 ILE A O 1
ATOM 691 N N . GLU A 1 92 ? 5.763 -4.908 1.256 1.00 95.94 92 GLU A N 1
ATOM 692 C CA . GLU A 1 92 ? 5.709 -4.508 2.670 1.00 95.94 92 GLU A CA 1
ATOM 693 C C . GLU A 1 92 ? 6.043 -3.029 2.876 1.00 95.94 92 GLU A C 1
ATOM 695 O O . GLU A 1 92 ? 5.371 -2.371 3.670 1.00 95.94 92 GLU A O 1
ATOM 700 N N . TYR A 1 93 ? 7.020 -2.505 2.133 1.00 96.25 93 TYR A N 1
ATOM 701 C CA . TYR A 1 93 ? 7.379 -1.090 2.120 1.00 96.25 93 TYR A CA 1
ATOM 702 C C . TYR A 1 93 ? 6.184 -0.222 1.726 1.00 96.25 93 TYR A C 1
ATOM 704 O O . TYR A 1 93 ? 5.774 0.655 2.484 1.00 96.25 93 TYR A O 1
ATOM 712 N N . VAL A 1 94 ? 5.572 -0.525 0.579 1.00 96.38 94 VAL A N 1
ATOM 713 C CA . VAL A 1 94 ? 4.434 0.237 0.056 1.00 96.38 94 VAL A CA 1
ATOM 714 C C . VAL A 1 94 ? 3.230 0.150 0.994 1.00 96.38 94 VAL A C 1
ATOM 716 O O . VAL A 1 94 ? 2.576 1.150 1.275 1.00 96.38 94 VAL A O 1
ATOM 719 N N . VAL A 1 95 ? 2.933 -1.034 1.534 1.00 95.31 95 VAL A N 1
ATOM 720 C CA . VAL A 1 95 ? 1.826 -1.207 2.484 1.00 95.31 95 VAL A CA 1
ATOM 721 C C . VAL A 1 95 ? 2.072 -0.419 3.775 1.00 95.31 95 VAL A C 1
ATOM 723 O O . VAL A 1 95 ? 1.127 0.155 4.323 1.00 95.31 95 VAL A O 1
ATOM 726 N N . ALA A 1 96 ? 3.309 -0.375 4.274 1.00 94.62 96 ALA A N 1
ATOM 727 C CA . ALA A 1 96 ? 3.659 0.410 5.456 1.00 94.62 96 ALA A CA 1
ATOM 728 C C . ALA A 1 96 ? 3.488 1.918 5.221 1.00 94.62 96 ALA A C 1
ATOM 730 O O . ALA A 1 96 ? 2.944 2.610 6.089 1.00 94.62 96 ALA A O 1
ATOM 731 N N . ASP A 1 97 ? 3.887 2.406 4.049 1.00 95.06 97 ASP A N 1
ATOM 732 C CA . ASP A 1 97 ? 3.714 3.798 3.636 1.00 95.06 97 ASP A CA 1
ATOM 733 C C . ASP A 1 97 ? 2.225 4.175 3.523 1.00 95.06 97 ASP A C 1
ATOM 735 O O . ASP A 1 97 ? 1.747 5.098 4.188 1.00 95.06 97 ASP A O 1
ATOM 739 N N . ILE A 1 98 ? 1.433 3.349 2.831 1.00 93.81 98 ILE A N 1
ATOM 740 C CA . ILE A 1 98 ? -0.028 3.500 2.740 1.00 93.81 98 ILE A CA 1
ATOM 741 C C . ILE A 1 98 ? -0.675 3.539 4.127 1.00 93.81 98 ILE A C 1
ATOM 743 O O . ILE A 1 98 ? -1.517 4.396 4.398 1.00 93.81 98 ILE A O 1
ATOM 747 N N . CYS A 1 99 ? -0.294 2.630 5.029 1.00 91.62 99 CYS A N 1
ATOM 748 C CA . CYS A 1 99 ? -0.833 2.635 6.388 1.00 91.62 99 CYS A CA 1
ATOM 749 C C . CYS A 1 99 ? -0.456 3.912 7.147 1.00 91.62 99 CYS A C 1
ATOM 751 O O . CYS A 1 99 ? -1.233 4.355 7.983 1.00 91.62 99 CYS A O 1
ATOM 753 N N . SER A 1 100 ? 0.705 4.506 6.879 1.00 91.75 100 SER A N 1
ATOM 754 C CA . SER A 1 100 ? 1.127 5.755 7.520 1.00 91.75 100 SER A CA 1
ATOM 755 C C . SER A 1 100 ? 0.301 6.944 7.018 1.00 91.75 100 SER A C 1
ATOM 757 O O . SER A 1 100 ? -0.157 7.756 7.821 1.00 91.75 100 SER A O 1
ATOM 759 N N . HIS A 1 101 ? 0.005 7.001 5.717 1.00 92.69 101 HIS A N 1
ATOM 760 C CA . HIS A 1 101 ? -0.899 8.004 5.143 1.00 92.69 101 HIS A CA 1
ATOM 761 C C . HIS A 1 101 ? -2.339 7.865 5.645 1.00 92.69 101 HIS A C 1
ATOM 763 O O . HIS A 1 101 ? -2.950 8.845 6.069 1.00 92.69 101 HIS A O 1
ATOM 769 N N . LEU A 1 102 ? -2.876 6.644 5.653 1.00 89.75 102 LEU A N 1
ATOM 770 C CA . LEU A 1 102 ? -4.229 6.374 6.142 1.00 89.75 102 LEU A CA 1
ATOM 771 C C . LEU A 1 102 ? -4.384 6.708 7.635 1.00 89.75 102 LEU A C 1
ATOM 773 O O . LEU A 1 102 ? -5.442 7.189 8.042 1.00 89.75 102 LEU A O 1
ATOM 777 N N . ASP A 1 103 ? -3.344 6.488 8.441 1.00 88.00 103 ASP A N 1
ATOM 778 C CA . ASP A 1 103 ? -3.309 6.894 9.849 1.00 88.00 103 ASP A CA 1
ATOM 779 C C . ASP A 1 103 ? -3.303 8.425 9.990 1.00 88.00 103 ASP A C 1
ATOM 781 O O . ASP A 1 103 ? -4.145 8.980 10.693 1.00 88.00 103 ASP A O 1
ATOM 785 N N . ALA A 1 104 ? -2.467 9.124 9.214 1.00 89.38 104 ALA A N 1
ATOM 786 C CA . ALA A 1 104 ? -2.424 10.589 9.186 1.00 89.38 104 ALA A CA 1
ATOM 787 C C . ALA A 1 104 ? -3.753 11.232 8.739 1.00 89.38 104 ALA A C 1
ATOM 789 O O . ALA A 1 104 ? -4.102 12.327 9.183 1.00 89.38 104 ALA A O 1
ATOM 790 N N . TRP A 1 105 ? -4.518 10.554 7.881 1.00 89.88 105 TRP A N 1
ATOM 791 C CA . TRP A 1 105 ? -5.865 10.964 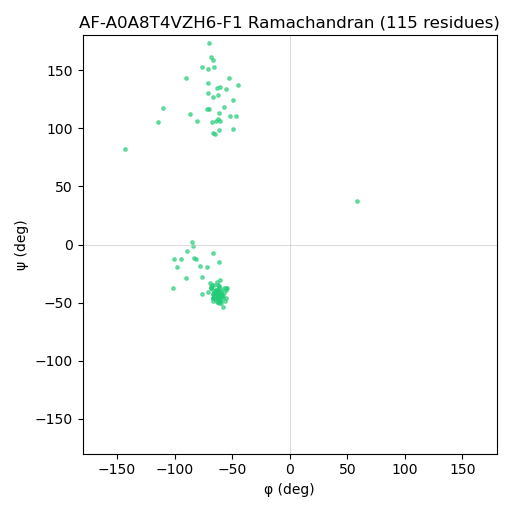7.462 1.00 89.88 105 TRP A CA 1
ATOM 792 C C . TRP A 1 105 ? -6.977 10.529 8.415 1.00 89.88 105 TRP A C 1
ATOM 794 O O . TRP A 1 105 ? -8.155 10.769 8.139 1.00 89.88 105 TRP A O 1
ATOM 804 N N . ASN A 1 106 ? -6.622 9.875 9.517 1.00 85.94 106 ASN A N 1
ATOM 805 C CA . ASN A 1 106 ? -7.542 9.344 10.504 1.00 85.94 106 ASN A CA 1
ATOM 806 C C . ASN A 1 106 ? -8.558 8.331 9.937 1.00 85.94 106 ASN A C 1
ATOM 808 O O . ASN A 1 106 ? -9.731 8.311 10.312 1.00 85.94 106 ASN A O 1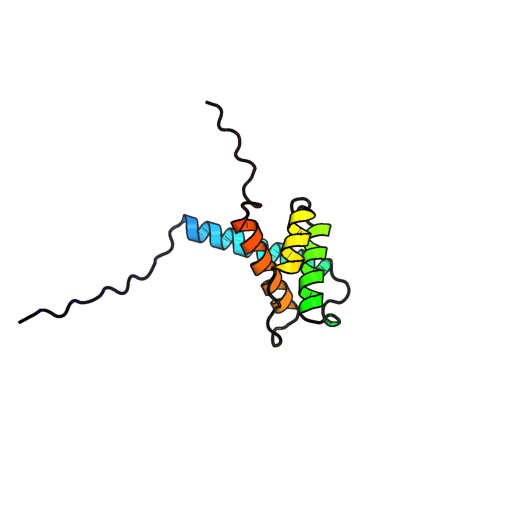
ATOM 812 N N . ARG A 1 107 ? -8.127 7.486 8.989 1.00 81.56 107 ARG A N 1
ATOM 813 C CA . ARG A 1 107 ? -8.975 6.463 8.339 1.00 81.56 107 ARG A CA 1
ATOM 814 C C . ARG A 1 107 ? -9.105 5.171 9.142 1.00 81.56 107 ARG A C 1
ATOM 816 O O . ARG A 1 107 ? -9.937 4.333 8.800 1.00 81.56 107 ARG A O 1
ATOM 823 N N . PHE A 1 108 ? -8.294 5.000 10.186 1.00 73.38 108 PHE A N 1
ATOM 824 C CA . PHE A 1 108 ? -8.328 3.823 11.057 1.00 73.38 108 PHE A CA 1
ATOM 825 C C . PHE A 1 108 ? -9.058 4.039 12.381 1.00 73.38 108 PHE A C 1
ATOM 827 O O . PHE A 1 108 ? -9.351 3.050 13.058 1.00 73.38 108 PHE A O 1
ATOM 834 N N . GLU A 1 109 ? -9.371 5.281 12.754 1.00 66.56 109 GLU A N 1
ATOM 835 C CA . GLU A 1 109 ? -10.255 5.513 13.888 1.00 66.56 109 GLU A CA 1
ATOM 836 C C . GLU A 1 109 ? -11.685 5.097 13.509 1.00 66.56 109 GLU A C 1
ATOM 838 O O . GLU A 1 109 ? -12.205 5.506 12.465 1.00 66.56 109 GLU A O 1
ATOM 843 N N . PRO A 1 110 ? -12.363 4.289 14.346 1.00 55.50 110 PRO A N 1
ATOM 844 C CA . PRO A 1 110 ? -13.809 4.169 14.263 1.00 55.50 110 PRO A CA 1
ATOM 845 C C . PRO A 1 110 ? -14.408 5.578 14.326 1.00 55.50 110 PRO A C 1
ATOM 847 O O . PRO A 1 110 ? -13.883 6.400 15.085 1.00 55.50 110 PRO A O 1
ATOM 850 N N . PRO A 1 111 ? -15.500 5.878 13.593 1.00 49.97 111 PRO A N 1
ATOM 851 C CA . PRO A 1 111 ? -16.187 7.149 13.771 1.00 49.97 111 PRO A CA 1
ATOM 852 C C . PRO A 1 111 ? -16.407 7.324 15.265 1.00 49.97 111 PRO A C 1
ATOM 854 O O . PRO A 1 111 ? -16.933 6.401 15.896 1.00 49.97 111 PRO A O 1
ATOM 857 N N . ALA A 1 112 ? -15.928 8.445 15.821 1.00 51.47 112 ALA A N 1
ATOM 858 C CA . ALA A 1 112 ? -16.102 8.743 17.229 1.00 51.47 112 ALA A CA 1
ATOM 859 C C . ALA A 1 112 ? -17.568 8.460 17.540 1.00 51.47 112 ALA A C 1
ATOM 861 O O . ALA A 1 112 ? -18.451 9.124 16.989 1.00 51.47 112 ALA A O 1
ATOM 862 N N . LEU A 1 113 ? -17.832 7.406 18.324 1.00 48.44 113 LEU A N 1
ATOM 863 C CA . LEU A 1 113 ? -19.149 7.211 18.900 1.00 48.44 113 LEU A CA 1
ATOM 864 C C . LEU A 1 113 ? -19.416 8.548 19.557 1.00 48.44 113 LEU A C 1
ATOM 866 O O . LEU A 1 113 ? -18.670 8.921 20.461 1.00 48.44 113 LEU A O 1
ATOM 870 N N . LEU A 1 114 ? -20.365 9.304 18.999 1.00 46.34 114 LEU A N 1
ATOM 871 C CA . LEU A 1 114 ? -20.821 10.562 19.552 1.00 46.34 114 LEU A CA 1
ATOM 872 C C . LEU A 1 114 ? -21.107 10.254 21.014 1.00 46.34 114 LEU A C 1
ATOM 874 O O . LEU A 1 114 ? -22.118 9.621 21.323 1.00 46.34 114 LEU A O 1
ATOM 878 N N . SER A 1 115 ? -20.158 10.598 21.886 1.00 46.03 115 SER A N 1
ATOM 879 C CA . SER A 1 115 ? -20.330 10.525 23.321 1.00 46.03 115 SER A CA 1
ATOM 880 C C . SER A 1 115 ? -21.466 11.484 23.586 1.00 46.03 115 SER A C 1
ATOM 882 O O . SER A 1 115 ? -21.295 12.699 23.537 1.00 46.03 115 SER A O 1
ATOM 884 N N . GLN A 1 116 ? -22.657 10.911 23.718 1.00 47.91 116 GLN A N 1
ATOM 885 C CA . GLN A 1 116 ? -23.854 11.625 24.088 1.00 47.91 116 GLN A CA 1
ATOM 886 C C . GLN A 1 116 ? -23.578 12.311 25.424 1.00 47.91 116 GLN A C 1
ATOM 888 O O . GLN A 1 116 ? -23.312 11.635 26.419 1.00 47.91 116 GLN A O 1
ATOM 893 N N . ALA A 1 117 ? -23.647 13.636 25.426 1.00 39.31 117 ALA A N 1
ATOM 894 C CA . ALA A 1 117 ? -23.933 14.456 26.593 1.00 39.31 117 ALA A CA 1
ATOM 895 C C . ALA A 1 117 ? -24.583 15.758 26.118 1.00 39.31 117 ALA A C 1
ATOM 897 O O . ALA A 1 117 ? -23.971 16.438 25.263 1.00 39.31 117 ALA A O 1
#

Foldseek 3Di:
DDDDDDDPPPPPDDDPVSVVVVVVLVVQLVVLLVQLVVQDPCLPPDDQLRSLLSSLVSCVVPPVLCDPVNSVVLNPPFDRADRPDDSSVSSSNSSSSSSVVCVVVVSPDDDPPPPDD

Solvent-accessible surface area (backbone atoms only — not comparable to full-atom values): 7077 Å² total; per-residue (Å²): 134,84,80,82,80,81,75,79,81,77,76,83,74,77,50,73,66,58,50,52,51,50,51,52,50,52,52,47,34,56,53,51,36,53,52,30,60,73,58,41,94,63,63,82,80,43,54,54,62,56,40,42,42,48,43,41,48,29,44,40,76,72,32,92,81,52,45,72,68,56,41,57,52,43,62,70,68,59,62,67,38,64,88,89,50,52,67,70,53,29,46,44,48,37,40,44,50,51,51,51,51,40,50,76,69,54,66,75,59,71,78,74,73,77,77,84,127

Radius of gyration: 19.14 Å; Cα contacts (8 Å, |Δi|>4): 80; chains: 1; bounding box: 59×42×50 Å

Mean predicted aligned error: 9.9 Å

Sequence (117 aa):
MESAANRPNAQHIPTGGEIEASVAQSRRVRYLSAIVRDGIDDPDALDRDELAKAVVKALHDAHPHIRFEDALELAVIVETPPADSSTVEAIEYVVADICSHLDAWNRFEPPALLSQA

pLDDT: mean 81.81, std 17.27, range [38.88, 96.38]

Nearest PDB structures (foldseek):
  6a94-assembly2_B  TM=3.227E-01  e=1.964E+00  Homo sapiens
  3r2d-assembly1_A  TM=2.543E-01  e=2.181E+00  Aquifex aeolicus
  7t32-assembly1_A  TM=3.439E-01  e=5.319E+00  Homo sapiens

Secondary structure (DSSP, 8-state):
---------------HHHHHHHHHHHHHHHHHHHHHHHH-S-GGGS-HHHHHHHHHHHHHHH-TTS-HHHHHHHHHHSPPPPTTS-HHHHHHHHHHHHHHHHHHTT-SSPP------